Protein AF-A0A920H8Z0-F1 (afdb_monomer_lite)

pLDDT: mean 94.13, std 6.3, range [58.53, 98.5]

Radius of gyration: 16.29 Å; chains: 1; bounding box: 34×40×38 Å

Secondary structure (DSSP, 8-state):
-GGGHHHHTTSS--SSSEEEEEEEEE-EETTEE-GGGBTTBSS--SEEEEEEEEESSS--HHHHHHHHHHIIIIIS---GGG------TT-TTGGGG-

Foldseek 3Di:
DVVCVCLVVVNDPDPDQKDKDWDWDAAPDDPRHCPVVPPVDPPTDRIDTDTDMDGSPDDDLPVRLVVVCCCVCPVVVHDPVPDDDDDDPPPPPNVVPD

Structure (mmCIF, N/CA/C/O backbone):
data_AF-A0A920H8Z0-F1
#
_entry.id   AF-A0A920H8Z0-F1
#
loop_
_atom_site.group_PDB
_atom_site.id
_atom_site.type_symbol
_atom_site.label_atom_id
_atom_site.label_alt_id
_atom_site.label_comp_id
_atom_site.label_asym_id
_atom_site.label_entity_id
_atom_site.label_seq_id
_atom_site.pdbx_PDB_ins_code
_atom_site.Cartn_x
_atom_site.Cartn_y
_atom_site.Cartn_z
_atom_site.occupancy
_atom_site.B_iso_or_equiv
_atom_site.auth_seq_id
_atom_site.auth_comp_id
_atom_site.auth_asym_id
_atom_site.auth_atom_id
_atom_site.pdbx_PDB_model_num
ATOM 1 N N . MET A 1 1 ? -0.791 10.015 -1.423 1.00 94.81 1 MET A N 1
ATOM 2 C CA . MET A 1 1 ? -1.491 10.779 -0.362 1.00 94.81 1 MET A CA 1
ATOM 3 C C . MET A 1 1 ? -1.560 12.294 -0.591 1.00 94.81 1 MET A C 1
ATOM 5 O O . MET A 1 1 ? -2.180 12.961 0.222 1.00 94.81 1 MET A O 1
ATOM 9 N N . VAL A 1 2 ? -0.982 12.857 -1.667 1.00 96.12 2 VAL A N 1
ATOM 10 C CA . VAL A 1 2 ? -0.825 14.322 -1.837 1.00 96.12 2 VAL A CA 1
ATOM 11 C C . VAL A 1 2 ? -2.139 15.099 -1.683 1.00 96.12 2 VAL A C 1
ATOM 13 O O . VAL A 1 2 ? -2.175 16.067 -0.931 1.00 96.12 2 VAL A O 1
ATOM 16 N N . GLN A 1 3 ? -3.222 14.635 -2.311 1.00 95.94 3 GLN A N 1
ATOM 17 C CA . GLN A 1 3 ? -4.544 15.268 -2.216 1.00 95.94 3 GLN A CA 1
ATOM 18 C C . GLN A 1 3 ? -5.156 15.254 -0.803 1.00 95.94 3 GLN A C 1
ATOM 20 O O . GLN A 1 3 ? -6.057 16.026 -0.520 1.00 95.94 3 GLN A O 1
ATOM 25 N N . PHE A 1 4 ? -4.661 14.397 0.094 1.00 96.94 4 PHE A N 1
ATOM 26 C CA . PHE A 1 4 ? -5.145 14.261 1.472 1.00 96.94 4 PHE A CA 1
ATOM 27 C C . PHE A 1 4 ? -4.239 14.958 2.493 1.00 96.94 4 PHE A C 1
ATOM 29 O O . PHE A 1 4 ? -4.438 14.814 3.697 1.00 96.94 4 PHE A O 1
ATOM 36 N N . LYS A 1 5 ? -3.218 15.700 2.041 1.00 96.50 5 LYS A N 1
ATOM 37 C CA . LYS A 1 5 ? -2.226 16.326 2.925 1.00 96.50 5 LYS A CA 1
ATOM 38 C C . LYS A 1 5 ? -2.875 17.231 3.974 1.00 96.50 5 LYS A C 1
ATOM 40 O O . LYS A 1 5 ? -2.515 17.125 5.141 1.00 96.50 5 LYS A O 1
ATOM 45 N N . ASN A 1 6 ? -3.817 18.084 3.567 1.00 96.94 6 ASN A N 1
ATOM 46 C CA . ASN A 1 6 ? -4.482 19.029 4.469 1.00 96.94 6 ASN A CA 1
ATOM 47 C C . ASN A 1 6 ? -5.313 18.319 5.541 1.00 96.94 6 ASN A C 1
ATOM 49 O O . ASN A 1 6 ? -5.336 18.768 6.682 1.00 96.94 6 ASN A O 1
ATOM 53 N N . ILE A 1 7 ? -5.904 17.172 5.203 1.00 96.31 7 ILE A N 1
ATOM 54 C CA . ILE A 1 7 ? -6.633 16.333 6.155 1.00 96.31 7 ILE A CA 1
ATOM 55 C C . ILE A 1 7 ? -5.669 15.740 7.190 1.00 96.31 7 ILE A C 1
ATOM 57 O O . ILE A 1 7 ? -5.911 15.831 8.389 1.00 96.31 7 ILE A O 1
ATOM 61 N N . PHE A 1 8 ? -4.532 15.191 6.751 1.00 94.25 8 PHE A N 1
ATOM 62 C CA . PHE A 1 8 ? -3.554 14.582 7.662 1.00 94.25 8 PHE A CA 1
ATOM 63 C C . PHE A 1 8 ? -2.915 15.567 8.646 1.00 94.25 8 PHE A C 1
ATOM 65 O O . PHE A 1 8 ? -2.566 15.168 9.753 1.00 94.25 8 PHE A O 1
ATOM 72 N N . ILE A 1 9 ? -2.748 16.833 8.256 1.00 96.06 9 ILE A N 1
ATOM 73 C CA . ILE A 1 9 ? -2.198 17.877 9.138 1.00 96.06 9 ILE A CA 1
ATOM 74 C C . ILE A 1 9 ? -3.279 18.624 9.936 1.00 96.06 9 ILE A C 1
ATOM 76 O O . ILE A 1 9 ? -2.942 19.536 10.682 1.00 96.06 9 ILE A O 1
ATOM 80 N N . GLY A 1 10 ? -4.556 18.249 9.789 1.00 93.94 10 GLY A N 1
ATOM 81 C CA . GLY A 1 10 ? -5.676 18.829 10.538 1.00 93.94 10 GLY A CA 1
ATOM 82 C C . GLY A 1 10 ? -6.197 20.170 10.011 1.00 93.94 10 GLY A C 1
ATOM 83 O O . GLY A 1 10 ? -6.986 20.819 10.691 1.00 93.94 10 GLY A O 1
ATOM 84 N N . ASN A 1 11 ? -5.789 20.590 8.811 1.00 96.62 11 ASN A N 1
ATOM 85 C CA . ASN A 1 11 ? -6.259 21.832 8.186 1.00 96.62 11 ASN A CA 1
ATOM 86 C C . ASN A 1 11 ? -7.626 21.676 7.501 1.00 96.62 11 ASN A C 1
ATOM 88 O O . ASN A 1 11 ? -8.299 22.669 7.241 1.00 96.62 11 ASN A O 1
ATOM 92 N N . GLU A 1 12 ? -8.026 20.444 7.185 1.00 95.69 12 GLU A N 1
ATOM 93 C CA . GLU A 1 12 ? -9.317 20.112 6.583 1.00 95.69 12 GLU A CA 1
ATOM 94 C C . GLU A 1 12 ? -9.939 18.913 7.301 1.00 95.69 12 GLU A C 1
ATOM 96 O O . GLU A 1 12 ? -9.241 17.984 7.709 1.00 95.69 12 GLU A O 1
ATOM 101 N N . ASN A 1 13 ? -11.267 18.913 7.428 1.00 93.69 13 ASN A N 1
ATOM 102 C CA . ASN A 1 13 ? -11.989 17.785 8.005 1.00 93.69 13 ASN A CA 1
ATOM 103 C C . ASN A 1 13 ? -12.210 16.694 6.955 1.00 93.69 13 ASN A C 1
ATOM 105 O O . ASN A 1 13 ? -12.605 16.969 5.821 1.00 93.69 13 ASN A O 1
ATOM 109 N N . ALA A 1 14 ? -11.998 15.440 7.348 1.00 91.44 14 ALA A N 1
ATOM 110 C CA . ALA A 1 14 ? -12.299 14.304 6.494 1.00 91.44 14 ALA A CA 1
ATOM 111 C C . ALA A 1 14 ? -13.817 14.075 6.421 1.00 91.44 14 ALA A C 1
ATOM 113 O O . ALA A 1 14 ? -14.472 13.907 7.448 1.00 91.44 14 ALA A O 1
ATOM 114 N N . ASN A 1 15 ? -14.367 13.980 5.209 1.00 91.94 15 ASN A N 1
ATOM 115 C CA . ASN A 1 15 ? -15.767 13.574 5.015 1.00 91.94 15 ASN A CA 1
ATOM 116 C C . ASN A 1 15 ? -15.993 12.087 5.340 1.00 91.94 15 ASN A C 1
ATOM 118 O O . ASN A 1 15 ? -17.100 11.678 5.679 1.00 91.94 15 ASN A O 1
ATOM 122 N N . PHE A 1 16 ? -14.938 11.277 5.240 1.00 94.06 16 PHE A N 1
ATOM 123 C CA . PHE A 1 16 ? -14.957 9.843 5.506 1.00 94.06 16 PHE A CA 1
ATOM 124 C C . PHE A 1 16 ? -13.757 9.468 6.363 1.00 94.06 16 PHE A C 1
ATOM 126 O O . PHE A 1 16 ? -12.670 9.996 6.156 1.00 94.06 16 PHE A O 1
ATOM 133 N N . LYS A 1 17 ? -13.933 8.518 7.287 1.00 94.75 17 LYS A N 1
ATOM 134 C CA . LYS A 1 17 ? -12.830 8.034 8.132 1.00 94.75 17 LYS A CA 1
ATOM 135 C C . LYS A 1 17 ? -11.821 7.186 7.363 1.00 94.75 17 LYS A C 1
ATOM 137 O O . LYS A 1 17 ? -10.650 7.200 7.709 1.00 94.75 17 LYS A O 1
ATOM 142 N N . ASN A 1 18 ? -12.266 6.463 6.336 1.00 97.25 18 ASN A N 1
ATOM 143 C CA . ASN A 1 18 ? -11.433 5.553 5.553 1.00 97.25 18 ASN A CA 1
ATOM 144 C C . ASN A 1 18 ? -11.692 5.774 4.062 1.00 97.25 18 ASN A C 1
ATOM 146 O O . ASN A 1 18 ? -12.848 5.890 3.655 1.00 97.25 18 ASN A O 1
ATOM 150 N N . VAL A 1 19 ? -10.634 5.817 3.254 1.00 97.44 19 VAL A N 1
ATOM 151 C CA . VAL A 1 19 ? -10.721 6.053 1.804 1.00 97.44 19 VAL A CA 1
ATOM 152 C C . VAL A 1 19 ? -9.733 5.158 1.065 1.00 97.44 19 VAL A C 1
ATOM 154 O O . VAL A 1 19 ? -8.624 4.928 1.540 1.00 97.44 19 VAL A O 1
ATOM 157 N N . VAL A 1 20 ? -10.112 4.693 -0.124 1.00 97.94 20 VAL A N 1
ATOM 158 C CA . VAL A 1 20 ? -9.228 3.987 -1.062 1.00 97.94 20 VAL A CA 1
ATOM 159 C C . VAL A 1 20 ? -9.134 4.756 -2.375 1.00 97.94 20 VAL A C 1
ATOM 161 O O . VAL A 1 20 ? -10.114 5.364 -2.804 1.00 97.94 20 VAL A O 1
ATOM 164 N N . THR A 1 21 ? -7.968 4.751 -3.023 1.00 98.19 21 THR A N 1
ATOM 165 C CA . THR A 1 21 ? -7.785 5.404 -4.331 1.00 98.19 21 THR A CA 1
ATOM 166 C C . THR A 1 21 ? -6.835 4.638 -5.241 1.00 98.19 21 THR A C 1
ATOM 168 O O . THR A 1 21 ? -5.884 4.026 -4.759 1.00 98.19 21 THR A O 1
ATOM 171 N N . CYS A 1 22 ? -7.011 4.812 -6.552 1.00 98.19 22 CYS A N 1
ATOM 172 C CA . CYS A 1 22 ? -5.974 4.587 -7.557 1.00 98.19 22 CYS A CA 1
ATOM 173 C C . CYS A 1 22 ? -5.458 5.951 -8.037 1.00 98.19 22 CYS A C 1
ATOM 175 O O . CYS A 1 22 ? -6.137 6.654 -8.785 1.00 98.19 22 CYS A O 1
ATOM 177 N N . GLN A 1 23 ? -4.301 6.385 -7.535 1.00 98.38 23 GLN A N 1
ATOM 178 C CA . GLN A 1 23 ? -3.773 7.718 -7.816 1.00 98.38 23 GLN A CA 1
ATOM 179 C C . GLN A 1 23 ? -2.765 7.677 -8.963 1.00 98.38 23 GLN A C 1
ATOM 181 O O . GLN A 1 23 ? -1.702 7.071 -8.840 1.00 98.38 23 GLN A O 1
ATOM 186 N N . LYS A 1 24 ? -3.026 8.445 -10.022 1.00 98.00 24 LYS A N 1
ATOM 187 C CA . LYS A 1 24 ? -2.027 8.754 -11.055 1.00 98.00 24 LYS A CA 1
ATOM 188 C C . LYS A 1 24 ? -0.863 9.541 -10.444 1.00 98.00 24 LYS A C 1
ATOM 190 O O . LYS A 1 24 ? -1.087 10.600 -9.852 1.00 98.00 24 LYS A O 1
ATOM 195 N N . CYS A 1 25 ? 0.355 9.027 -10.579 1.00 97.12 25 CYS A N 1
ATOM 196 C CA . CYS A 1 25 ? 1.578 9.563 -9.988 1.00 97.12 25 CYS A CA 1
ATOM 197 C C . CYS A 1 25 ?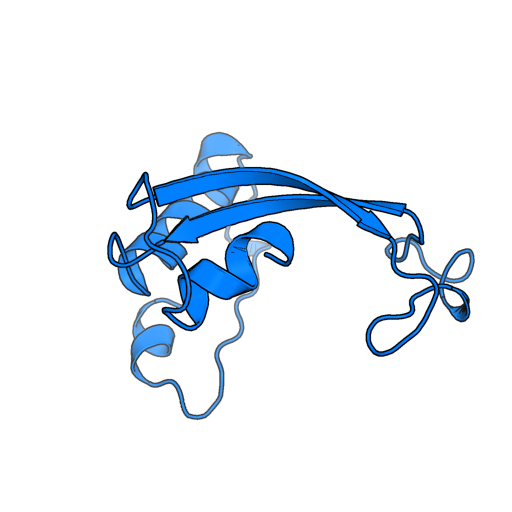 2.610 9.892 -11.069 1.00 97.12 25 CYS A C 1
ATOM 199 O O . CYS A 1 25 ? 2.768 9.144 -12.030 1.00 97.12 25 CYS A O 1
ATOM 201 N N . LEU A 1 26 ? 3.340 10.993 -10.871 1.00 96.19 26 LEU A N 1
ATOM 202 C CA . LEU A 1 26 ? 4.473 11.385 -11.706 1.00 96.19 26 LEU A CA 1
ATOM 203 C C . LEU A 1 26 ? 5.710 11.612 -10.823 1.00 96.19 26 LEU A C 1
ATOM 205 O O . LEU A 1 26 ? 5.652 12.396 -9.875 1.00 96.19 26 LEU A O 1
ATOM 209 N N . ARG A 1 27 ? 6.820 10.936 -11.133 1.00 95.62 27 ARG A N 1
ATOM 210 C CA . ARG A 1 27 ? 8.125 11.060 -10.460 1.00 95.62 27 ARG A CA 1
ATOM 211 C C . ARG A 1 27 ? 9.227 11.382 -11.463 1.00 95.62 27 ARG A C 1
ATOM 213 O O . ARG A 1 27 ? 10.004 10.521 -11.865 1.00 95.62 27 ARG A O 1
ATOM 220 N N . ALA A 1 28 ? 9.279 12.644 -11.866 1.00 93.12 28 ALA A N 1
ATOM 221 C CA . ALA A 1 28 ? 10.235 13.147 -12.854 1.00 93.12 28 ALA A CA 1
ATOM 222 C C . ALA A 1 28 ? 10.957 14.430 -12.393 1.00 93.12 28 ALA A C 1
ATOM 224 O O . ALA A 1 28 ? 11.483 15.173 -13.215 1.00 93.12 28 ALA A O 1
ATOM 225 N N . GLY A 1 29 ? 10.945 14.733 -11.088 1.00 88.88 29 GLY A N 1
ATOM 226 C CA . GLY A 1 29 ? 11.596 15.926 -10.543 1.00 88.88 29 GLY A CA 1
ATOM 227 C C . GLY A 1 29 ? 11.323 16.159 -9.054 1.00 88.88 29 GLY A C 1
ATOM 228 O O . GLY A 1 29 ? 10.416 15.572 -8.463 1.00 88.88 29 GLY A O 1
ATOM 229 N N . GLY A 1 30 ? 12.113 17.038 -8.435 1.00 91.12 30 GLY A N 1
ATOM 230 C CA . GLY A 1 30 ? 12.003 17.369 -7.010 1.00 91.12 30 GLY A CA 1
ATOM 231 C C . GLY A 1 30 ? 12.502 16.251 -6.085 1.00 91.12 30 GLY A C 1
ATOM 232 O O . GLY A 1 30 ? 13.418 15.511 -6.426 1.00 91.12 30 GLY A O 1
ATOM 233 N N . LYS A 1 31 ? 11.897 16.130 -4.893 1.00 86.50 31 LYS A N 1
ATOM 234 C CA . LYS A 1 31 ? 12.308 15.164 -3.850 1.00 86.50 31 LYS A CA 1
ATOM 235 C C . LYS A 1 31 ? 12.165 13.695 -4.277 1.00 86.50 31 LYS A C 1
ATOM 237 O O . LYS A 1 31 ? 12.880 12.841 -3.762 1.00 86.50 31 LYS A O 1
ATOM 242 N N . HIS A 1 32 ? 11.226 13.393 -5.171 1.00 85.38 32 HIS A N 1
ATOM 243 C CA . HIS A 1 32 ? 10.989 12.045 -5.683 1.00 85.38 32 HIS A CA 1
ATOM 244 C C . HIS A 1 32 ? 11.160 12.057 -7.200 1.00 85.38 32 HIS A C 1
ATOM 246 O O . HIS A 1 32 ? 10.250 12.450 -7.930 1.00 85.38 32 HIS A O 1
ATOM 252 N N . ASN A 1 33 ? 12.338 11.644 -7.659 1.00 89.12 33 ASN A N 1
ATOM 253 C CA . ASN A 1 33 ? 12.712 11.677 -9.063 1.00 89.12 33 ASN A CA 1
ATOM 254 C C . ASN A 1 33 ? 13.280 10.323 -9.489 1.00 89.12 33 ASN A C 1
ATOM 256 O O . ASN A 1 33 ? 14.335 9.926 -9.005 1.00 89.12 33 ASN A O 1
ATOM 260 N N . ASP A 1 34 ? 12.579 9.649 -10.397 1.00 92.94 34 ASP A N 1
ATOM 261 C CA . ASP A 1 34 ? 12.992 8.358 -10.947 1.00 92.94 34 ASP A CA 1
ATOM 262 C C . ASP A 1 34 ? 13.482 8.480 -12.402 1.00 92.94 34 ASP A C 1
ATOM 264 O O . ASP A 1 34 ? 13.810 7.470 -13.018 1.00 92.94 34 ASP A O 1
ATOM 268 N N . LEU A 1 35 ? 13.562 9.700 -12.956 1.00 91.25 35 LEU A N 1
ATOM 269 C CA . LEU A 1 35 ? 13.816 9.955 -14.379 1.00 91.25 35 LEU A CA 1
ATOM 270 C C . LEU A 1 35 ? 15.094 9.282 -14.901 1.00 91.25 35 LEU A C 1
ATOM 272 O O . LEU A 1 35 ? 15.062 8.662 -15.958 1.00 91.25 35 LEU A O 1
ATOM 276 N N . GLU A 1 36 ? 16.190 9.360 -14.147 1.00 91.50 36 GLU A N 1
ATOM 277 C CA . GLU A 1 36 ? 17.481 8.780 -14.543 1.00 91.50 36 GLU A CA 1
ATOM 278 C C . GLU A 1 36 ? 17.523 7.248 -14.411 1.00 91.50 36 GLU A C 1
ATOM 280 O O . GLU A 1 36 ? 18.388 6.605 -14.995 1.00 91.50 36 GLU A O 1
ATOM 285 N N . ASN A 1 37 ? 16.576 6.640 -13.686 1.00 91.69 37 ASN A N 1
ATOM 286 C CA . ASN A 1 37 ? 16.508 5.188 -13.484 1.00 91.69 37 ASN A CA 1
ATOM 287 C C . ASN A 1 37 ? 15.658 4.472 -14.545 1.00 91.69 37 ASN A C 1
ATOM 289 O O . ASN A 1 37 ? 15.731 3.242 -14.682 1.00 91.69 37 ASN A O 1
ATOM 293 N N . VAL A 1 38 ? 14.815 5.216 -15.269 1.00 90.56 38 VAL A N 1
ATOM 294 C CA . VAL A 1 38 ? 13.918 4.655 -16.285 1.00 90.56 38 VAL A CA 1
ATOM 295 C C . VAL A 1 38 ? 14.730 4.156 -17.477 1.00 90.56 38 VAL A C 1
ATOM 297 O O . VAL A 1 38 ? 15.603 4.846 -17.988 1.00 90.56 38 VAL A O 1
ATOM 300 N N . GLY A 1 39 ? 14.446 2.927 -17.914 1.00 91.62 39 GLY A N 1
ATOM 301 C CA . GLY A 1 39 ? 15.182 2.257 -18.991 1.00 91.62 39 GLY A CA 1
ATOM 302 C C . GLY A 1 39 ? 16.430 1.497 -18.527 1.00 91.62 39 GLY A C 1
ATOM 303 O O . GLY A 1 39 ? 16.866 0.589 -19.226 1.00 91.62 39 GLY A O 1
ATOM 304 N N . TYR A 1 40 ? 16.948 1.781 -17.327 1.00 95.19 40 TYR A N 1
ATOM 305 C CA . TYR A 1 40 ? 18.090 1.062 -16.740 1.00 95.19 40 TYR A CA 1
ATOM 306 C C . TYR A 1 40 ? 17.679 -0.071 -15.800 1.00 95.19 40 TYR A C 1
ATOM 308 O O . TYR A 1 40 ? 18.475 -0.945 -15.464 1.00 95.19 40 TYR A O 1
ATOM 316 N N . THR A 1 41 ? 16.428 -0.066 -15.350 1.00 96.06 41 THR A N 1
ATOM 317 C CA . THR A 1 41 ? 15.898 -1.069 -14.426 1.00 96.06 41 THR A CA 1
ATOM 318 C C . THR A 1 41 ? 14.477 -1.458 -14.818 1.00 96.06 41 THR A C 1
ATOM 320 O O . THR A 1 41 ? 13.764 -0.684 -15.454 1.00 96.06 41 THR A O 1
ATOM 323 N N . SER A 1 42 ? 14.033 -2.634 -14.376 1.00 95.06 42 SER A N 1
ATOM 324 C CA . SER A 1 42 ? 12.692 -3.160 -14.662 1.00 95.06 42 SER A CA 1
ATOM 325 C C . SER A 1 42 ? 11.579 -2.620 -13.755 1.00 95.06 42 SER A C 1
ATOM 327 O O . SER A 1 42 ? 10.432 -3.027 -13.909 1.00 95.06 42 SER A O 1
ATOM 329 N N . ARG A 1 43 ? 11.899 -1.752 -12.785 1.00 94.81 43 ARG A N 1
ATOM 330 C CA . ARG A 1 43 ? 10.977 -1.367 -11.698 1.00 94.81 43 ARG A CA 1
ATOM 331 C C . ARG A 1 43 ? 10.727 0.134 -11.548 1.00 94.81 43 ARG A C 1
ATOM 333 O O . ARG A 1 43 ? 9.933 0.520 -10.698 1.00 94.81 43 ARG A O 1
ATOM 340 N N . HIS A 1 44 ? 11.416 0.976 -12.317 1.00 96.75 44 HIS A N 1
ATOM 341 C CA . HIS A 1 44 ? 11.266 2.430 -12.230 1.00 96.75 44 HIS A CA 1
ATOM 342 C C . HIS A 1 44 ? 10.487 2.964 -13.437 1.00 96.75 44 HIS A C 1
ATOM 344 O O . HIS A 1 44 ? 10.809 2.659 -14.586 1.00 96.75 44 HIS A O 1
ATOM 350 N N . HIS A 1 45 ? 9.483 3.797 -13.159 1.00 95.88 45 HIS A N 1
ATOM 351 C CA . HIS A 1 45 ? 8.650 4.482 -14.146 1.00 95.88 45 HIS A CA 1
ATOM 352 C C . HIS A 1 45 ? 8.558 5.970 -13.791 1.00 95.88 45 HIS A C 1
ATOM 354 O O . HIS A 1 45 ? 8.540 6.321 -12.612 1.00 95.88 45 HIS A O 1
ATOM 360 N N . THR A 1 46 ? 8.431 6.847 -14.790 1.00 96.31 46 THR A N 1
ATOM 361 C CA . THR A 1 46 ? 8.115 8.264 -14.545 1.00 96.31 46 THR A CA 1
ATOM 362 C C . THR A 1 46 ? 6.643 8.439 -14.194 1.00 96.31 46 THR A C 1
ATOM 364 O O . THR A 1 46 ? 6.329 9.096 -13.205 1.00 96.31 46 THR A O 1
ATOM 367 N N . PHE A 1 47 ? 5.743 7.835 -14.972 1.00 97.19 47 PHE A N 1
ATOM 368 C CA . PHE A 1 47 ? 4.303 7.812 -14.728 1.00 97.19 47 PHE A CA 1
ATOM 369 C C . PHE A 1 47 ? 3.853 6.414 -14.300 1.00 97.19 47 PHE A C 1
ATOM 371 O O . PHE A 1 47 ? 4.203 5.429 -14.946 1.00 97.19 47 PHE A O 1
ATOM 378 N N . PHE A 1 48 ? 3.076 6.331 -13.223 1.00 97.94 48 PHE A N 1
ATOM 379 C CA . PHE A 1 48 ? 2.525 5.075 -12.711 1.00 97.94 48 PHE A CA 1
ATOM 380 C C . PHE A 1 48 ? 1.281 5.331 -11.857 1.00 97.94 48 PHE A C 1
ATOM 382 O O . PHE A 1 48 ? 0.983 6.469 -11.487 1.00 97.94 48 PHE A O 1
ATOM 389 N N . GLU A 1 49 ? 0.566 4.268 -11.508 1.00 98.31 49 GLU A N 1
ATOM 390 C CA . GLU A 1 49 ? -0.574 4.329 -10.598 1.00 98.31 49 GLU A CA 1
ATOM 391 C C . GLU A 1 49 ? -0.196 3.816 -9.207 1.00 98.31 49 GLU A C 1
ATOM 393 O O . GLU A 1 49 ? 0.467 2.792 -9.052 1.00 98.31 49 GLU A O 1
ATOM 398 N N . MET A 1 50 ? -0.613 4.549 -8.177 1.00 98.50 50 MET A N 1
ATOM 399 C CA . MET A 1 50 ? -0.415 4.187 -6.779 1.00 98.50 50 MET A CA 1
ATOM 400 C C . MET A 1 50 ? -1.760 3.832 -6.157 1.00 98.50 50 MET A C 1
ATOM 402 O O . MET A 1 50 ? -2.593 4.708 -5.908 1.00 98.50 50 MET A O 1
ATOM 406 N N . LEU A 1 51 ? -1.945 2.545 -5.884 1.00 98.50 51 LEU A N 1
ATOM 407 C CA . LEU A 1 51 ? -3.047 2.048 -5.069 1.00 98.50 51 LEU A CA 1
ATOM 408 C C . LEU A 1 51 ? -2.764 2.357 -3.596 1.00 98.50 51 LEU A C 1
ATOM 410 O O . LEU A 1 51 ? -1.637 2.185 -3.130 1.00 98.50 51 LEU A O 1
ATOM 414 N N . GLY A 1 52 ? -3.767 2.822 -2.855 1.00 98.12 52 GLY A N 1
ATOM 415 C CA . GLY A 1 52 ? -3.605 3.086 -1.427 1.00 98.12 52 GLY A CA 1
ATOM 416 C C . GLY A 1 52 ? -4.919 3.150 -0.662 1.00 98.12 52 GLY A C 1
ATOM 417 O O . GLY A 1 52 ? -5.919 3.649 -1.180 1.00 98.12 52 GLY A O 1
ATOM 418 N N . ASN A 1 53 ? -4.881 2.671 0.582 1.00 98.00 53 ASN A N 1
ATOM 419 C CA . ASN A 1 53 ? -5.910 2.839 1.602 1.00 98.00 53 ASN A CA 1
ATOM 420 C C . ASN A 1 53 ? -5.428 3.827 2.678 1.00 98.00 53 ASN A C 1
ATOM 422 O O . ASN A 1 53 ? -4.303 3.737 3.168 1.00 98.00 53 ASN A O 1
ATOM 426 N N . PHE A 1 54 ? -6.282 4.776 3.047 1.00 98.00 54 PHE A N 1
ATOM 427 C CA . PHE A 1 54 ? -5.975 5.875 3.959 1.00 98.00 54 PHE A CA 1
ATOM 428 C C . PHE A 1 54 ? -6.984 5.900 5.107 1.00 98.00 54 PHE A C 1
ATOM 430 O O . PHE A 1 54 ? -8.188 5.787 4.873 1.00 98.00 54 PHE A O 1
ATOM 437 N N . SER A 1 55 ? -6.480 6.083 6.328 1.00 97.38 55 SER A N 1
ATOM 438 C CA . SER A 1 55 ? -7.268 6.239 7.554 1.00 97.38 55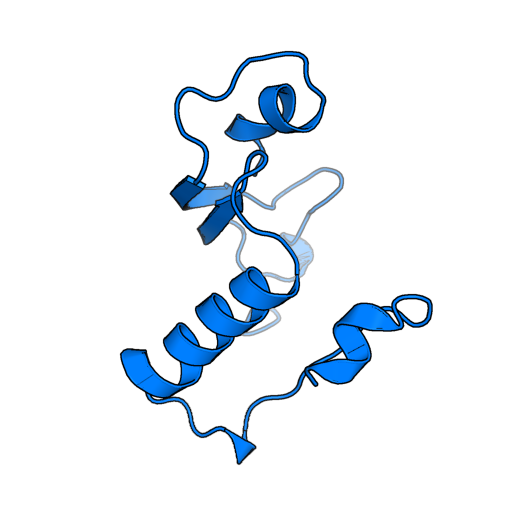 SER A CA 1
ATOM 439 C C . SER A 1 55 ? -7.092 7.650 8.107 1.00 97.38 55 SER A C 1
ATOM 441 O O . SER A 1 55 ? -5.968 8.115 8.302 1.00 97.38 55 SER A O 1
ATOM 443 N N . PHE A 1 56 ? -8.209 8.310 8.389 1.00 96.12 56 PHE A N 1
ATOM 444 C C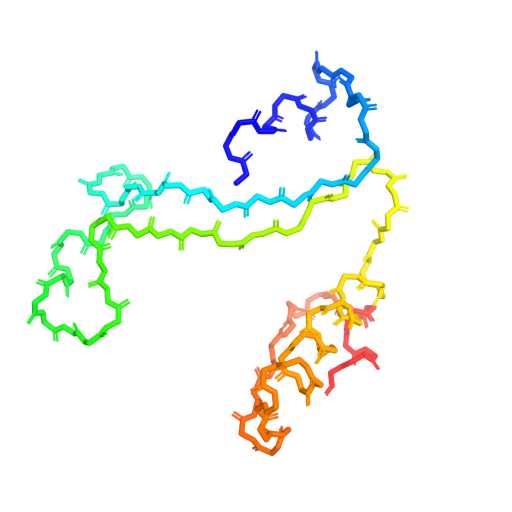A . PHE A 1 56 ? -8.316 9.627 9.008 1.00 96.12 56 PHE A CA 1
ATOM 445 C C . PHE A 1 56 ? -8.991 9.472 10.379 1.00 96.12 56 PHE A C 1
ATOM 447 O O . PHE A 1 56 ? -10.132 9.882 10.586 1.00 96.12 56 PHE A O 1
ATOM 454 N N . GLY A 1 57 ? -8.310 8.782 11.300 1.00 93.19 57 GLY A N 1
ATOM 455 C CA . GLY A 1 57 ? -8.873 8.419 12.608 1.00 93.19 57 GLY A CA 1
ATOM 456 C C . GLY A 1 57 ? -9.865 7.248 12.556 1.00 93.19 57 GLY A C 1
ATOM 457 O O . GLY A 1 57 ? -10.765 7.164 13.391 1.00 93.19 57 GLY A O 1
ATOM 458 N N . GLY A 1 58 ? -9.742 6.381 11.546 1.00 95.00 58 GLY A N 1
ATOM 459 C CA . GLY A 1 58 ? -10.483 5.126 11.439 1.00 95.00 58 GLY A CA 1
ATOM 460 C C . GLY A 1 58 ? -9.724 3.969 12.086 1.00 95.00 58 GLY A C 1
ATOM 461 O O . GLY A 1 58 ? -9.972 3.641 13.239 1.00 95.00 58 GLY A O 1
ATOM 462 N N . TYR A 1 59 ? -8.807 3.364 11.333 1.00 96.38 59 TYR A N 1
ATOM 463 C CA . TYR A 1 59 ? -7.924 2.284 11.789 1.00 96.38 59 TYR A CA 1
ATOM 464 C C . TYR A 1 59 ? -6.467 2.737 11.972 1.00 96.38 59 TYR A C 1
ATOM 466 O O . TYR A 1 59 ? -6.100 3.836 11.534 1.00 96.38 59 TYR A O 1
ATOM 474 N N . PHE A 1 60 ? -5.626 1.886 12.573 1.00 95.44 60 PHE A N 1
ATOM 475 C CA . PHE A 1 60 ? -4.199 2.165 12.765 1.00 95.44 60 PHE A CA 1
ATOM 476 C C . PHE A 1 60 ? -3.313 0.993 12.307 1.00 95.44 60 PHE A C 1
ATOM 478 O O . PHE A 1 60 ? -3.569 0.414 11.254 1.00 95.44 60 PHE A O 1
ATOM 485 N N . LYS A 1 61 ? -2.217 0.697 13.019 1.00 94.62 61 LYS A N 1
ATOM 486 C CA . LYS A 1 61 ? -1.185 -0.260 12.582 1.00 94.62 61 LYS A CA 1
ATOM 487 C C . LYS A 1 61 ? -1.737 -1.665 12.329 1.00 94.62 61 LYS A C 1
ATOM 489 O O . LYS A 1 61 ? -1.490 -2.213 11.260 1.00 94.62 61 LYS A O 1
ATOM 494 N N . GLU A 1 62 ? -2.466 -2.228 13.291 1.00 94.38 62 GLU A N 1
ATOM 495 C CA . GLU A 1 62 ? -2.928 -3.621 13.243 1.00 94.38 62 GLU A CA 1
ATOM 496 C C . GLU A 1 62 ? -3.811 -3.878 12.020 1.00 94.38 62 GLU A C 1
ATOM 498 O O . GLU A 1 62 ? -3.507 -4.746 11.198 1.00 94.38 62 GLU A O 1
ATOM 503 N N . GLU A 1 63 ? -4.859 -3.077 11.825 1.00 95.94 63 GLU A N 1
ATOM 504 C CA . GLU A 1 63 ? -5.760 -3.293 10.699 1.00 95.94 63 GLU A CA 1
ATOM 505 C C . GLU A 1 63 ? -5.124 -2.880 9.369 1.00 95.94 63 GLU A C 1
ATOM 507 O O . GLU A 1 63 ? -5.398 -3.514 8.352 1.00 95.94 63 GLU A O 1
ATOM 512 N N . ALA A 1 64 ? -4.233 -1.878 9.349 1.00 96.88 64 ALA A N 1
ATOM 513 C CA . ALA A 1 64 ? -3.488 -1.533 8.138 1.00 96.88 64 ALA A CA 1
ATOM 514 C C . ALA A 1 64 ? -2.644 -2.718 7.641 1.00 96.88 64 ALA A C 1
ATOM 516 O O . ALA A 1 64 ? -2.666 -3.030 6.446 1.00 96.88 64 ALA A O 1
ATOM 517 N N . ILE A 1 65 ? -1.941 -3.394 8.556 1.00 96.88 65 ILE A N 1
ATOM 518 C CA . ILE A 1 65 ? -1.148 -4.589 8.252 1.00 96.88 65 ILE A CA 1
ATOM 519 C C . ILE A 1 65 ? -2.069 -5.726 7.806 1.00 96.88 65 ILE A C 1
ATOM 521 O O . ILE A 1 65 ? -1.812 -6.347 6.774 1.00 96.88 65 ILE A O 1
ATOM 525 N N . LEU A 1 66 ? -3.176 -5.961 8.517 1.00 96.50 66 LEU A N 1
ATOM 526 C CA . LEU A 1 66 ? -4.123 -7.023 8.182 1.00 96.50 66 LEU A CA 1
ATOM 527 C C . LEU A 1 66 ? -4.766 -6.825 6.800 1.00 96.50 66 LEU A C 1
ATOM 529 O O . LEU A 1 66 ? -4.913 -7.793 6.052 1.00 96.50 66 LEU A O 1
ATOM 533 N N . TYR A 1 67 ? -5.127 -5.592 6.433 1.00 97.69 67 TYR A N 1
ATOM 534 C CA . TYR A 1 67 ? -5.668 -5.278 5.108 1.00 97.69 67 TYR A CA 1
ATOM 535 C C . TYR A 1 67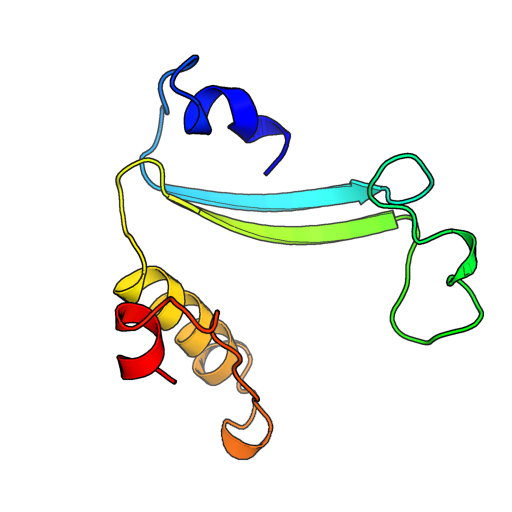 ? -4.651 -5.547 4.003 1.00 97.69 67 TYR A C 1
ATOM 537 O O . TYR A 1 67 ? -4.982 -6.236 3.038 1.00 97.69 67 TYR A O 1
ATOM 545 N N . ALA A 1 68 ? -3.413 -5.067 4.155 1.00 97.88 68 ALA A N 1
ATOM 546 C CA . ALA A 1 68 ? -2.358 -5.318 3.179 1.00 97.88 68 ALA A CA 1
ATOM 547 C C . ALA A 1 68 ? -2.060 -6.821 3.048 1.00 97.88 68 ALA A C 1
ATOM 549 O O . ALA A 1 68 ? -1.997 -7.352 1.939 1.00 97.88 68 ALA A O 1
ATOM 550 N N . TRP A 1 69 ? -1.944 -7.527 4.174 1.00 97.44 69 TRP A N 1
ATOM 551 C CA . TRP A 1 69 ? -1.640 -8.954 4.199 1.00 97.44 69 TRP A CA 1
ATOM 552 C C . TRP A 1 69 ? -2.743 -9.805 3.570 1.00 97.44 69 TRP A C 1
ATOM 554 O O . TRP A 1 69 ? -2.459 -10.684 2.754 1.00 97.44 69 TRP A O 1
ATOM 564 N N . ASN A 1 70 ? -4.009 -9.537 3.903 1.00 97.94 70 ASN A N 1
ATOM 565 C CA . ASN A 1 70 ? -5.139 -10.240 3.301 1.00 97.94 70 ASN A CA 1
ATOM 566 C C . ASN A 1 70 ? -5.235 -9.949 1.802 1.00 97.94 70 ASN A C 1
ATOM 568 O O . ASN A 1 70 ? -5.428 -10.877 1.024 1.00 97.94 70 ASN A O 1
ATOM 572 N N . PHE A 1 71 ? -5.041 -8.698 1.381 1.00 98.38 71 PHE A N 1
ATOM 573 C CA . PHE A 1 71 ? -5.073 -8.359 -0.038 1.00 98.38 71 PHE A CA 1
ATOM 574 C C . PHE A 1 71 ? -3.992 -9.112 -0.827 1.00 98.38 71 PHE A C 1
ATOM 576 O O . PHE A 1 71 ? -4.288 -9.728 -1.845 1.00 98.38 71 PHE A O 1
ATOM 583 N N . LEU A 1 72 ? -2.754 -9.152 -0.326 1.00 98.12 72 LEU A N 1
ATOM 584 C CA . LEU A 1 72 ? -1.661 -9.862 -0.997 1.00 98.12 72 LEU A CA 1
ATOM 585 C C . LEU A 1 72 ? -1.860 -11.386 -1.002 1.00 98.12 72 LEU A C 1
ATOM 587 O O . LEU A 1 72 ? -1.645 -12.028 -2.025 1.00 98.12 72 LEU A O 1
ATOM 591 N N . THR A 1 73 ? -2.260 -11.974 0.128 1.00 98.00 73 THR A N 1
ATOM 592 C CA . THR A 1 73 ? -2.220 -13.438 0.312 1.00 98.00 73 THR A CA 1
ATOM 593 C C . THR A 1 73 ? -3.541 -14.146 0.029 1.00 98.00 73 THR A C 1
ATOM 595 O O . THR A 1 73 ? -3.523 -15.339 -0.262 1.00 98.00 73 THR A O 1
ATOM 598 N N . LYS A 1 74 ? -4.680 -13.447 0.121 1.00 98.06 74 LYS A N 1
ATOM 599 C CA . LYS A 1 74 ? -6.021 -14.013 -0.113 1.00 98.06 74 LYS A CA 1
ATOM 600 C C . LYS A 1 74 ? -6.648 -13.529 -1.414 1.00 98.06 74 LYS A C 1
ATOM 602 O O . LYS A 1 74 ? -7.219 -14.337 -2.127 1.00 98.06 74 LYS A O 1
ATOM 607 N N . GLU A 1 75 ? -6.538 -12.242 -1.735 1.00 98.12 75 GLU A N 1
ATOM 608 C CA . GLU A 1 75 ? -7.145 -11.708 -2.966 1.00 98.12 75 GLU A CA 1
ATOM 609 C C . GLU A 1 75 ? -6.214 -11.903 -4.169 1.00 98.12 75 GLU A C 1
ATOM 611 O O . GLU A 1 75 ? -6.619 -12.423 -5.204 1.00 98.12 75 GLU A O 1
ATOM 616 N N . LEU A 1 76 ? -4.936 -11.538 -4.022 1.00 98.19 76 LEU A N 1
ATOM 617 C CA . LEU A 1 76 ? -3.923 -11.718 -5.068 1.00 98.19 76 LEU A CA 1
ATOM 618 C C . LEU A 1 76 ? -3.241 -13.090 -5.031 1.00 98.19 76 LEU A C 1
ATOM 620 O O . LEU A 1 76 ? -2.478 -13.411 -5.941 1.00 98.19 76 LEU A O 1
ATOM 624 N N . MET A 1 77 ? -3.517 -13.896 -3.999 1.00 98.25 77 MET A N 1
ATOM 625 C CA . MET A 1 77 ? -3.016 -15.268 -3.853 1.00 98.25 77 MET A CA 1
ATOM 626 C C . MET A 1 77 ? -1.486 -15.387 -3.968 1.00 98.25 77 MET A C 1
ATOM 628 O O . MET A 1 77 ? -0.959 -16.384 -4.465 1.00 98.25 77 MET A O 1
ATOM 632 N N . ILE A 1 78 ? -0.754 -14.368 -3.510 1.00 97.94 78 ILE A N 1
ATOM 633 C CA . ILE A 1 78 ? 0.707 -14.399 -3.477 1.00 97.94 78 ILE A CA 1
ATOM 634 C C . ILE A 1 78 ? 1.150 -15.328 -2.349 1.00 97.94 78 ILE A C 1
ATOM 636 O O . ILE A 1 78 ? 0.702 -15.214 -1.205 1.00 97.94 78 ILE A O 1
ATOM 640 N N . ASP A 1 79 ? 2.058 -16.237 -2.687 1.00 97.81 79 ASP A N 1
ATOM 641 C CA . ASP A 1 79 ? 2.668 -17.163 -1.743 1.00 97.81 79 ASP A CA 1
ATOM 642 C C . ASP A 1 79 ? 3.376 -16.412 -0.605 1.00 97.81 79 ASP A C 1
ATOM 644 O O . ASP A 1 79 ? 4.255 -15.575 -0.835 1.00 97.81 79 ASP A O 1
ATOM 648 N N . LYS A 1 80 ? 2.988 -16.738 0.631 1.00 96.75 80 LYS A N 1
ATOM 649 C CA . LYS A 1 80 ? 3.485 -16.105 1.856 1.00 96.75 80 LYS A CA 1
ATOM 650 C C . LYS A 1 80 ? 4.986 -16.286 2.023 1.00 96.75 80 LYS A C 1
ATOM 652 O O . LYS A 1 80 ? 5.639 -15.377 2.521 1.00 96.75 80 LYS A O 1
ATOM 657 N N . GLU A 1 81 ? 5.536 -17.409 1.566 1.00 97.00 81 GLU A N 1
ATOM 658 C CA . GLU A 1 81 ? 6.970 -17.703 1.682 1.00 97.00 81 GLU A CA 1
ATOM 659 C C . GLU A 1 81 ? 7.837 -16.786 0.805 1.00 97.00 81 GLU A C 1
ATOM 661 O O . GLU A 1 81 ? 9.045 -16.676 1.008 1.00 97.00 81 GLU A O 1
ATOM 666 N N . LYS A 1 82 ? 7.227 -16.087 -0.161 1.00 96.69 82 LYS A N 1
ATOM 667 C CA . LYS A 1 82 ? 7.909 -15.136 -1.052 1.00 96.69 82 LYS A CA 1
ATOM 668 C C . LYS A 1 82 ? 7.815 -13.689 -0.572 1.00 96.69 82 LYS A C 1
ATOM 670 O O . LYS A 1 82 ? 8.402 -12.805 -1.199 1.00 96.69 82 LYS A O 1
ATOM 675 N N . LEU A 1 83 ? 7.068 -13.428 0.500 1.00 97.31 83 LEU A N 1
ATOM 676 C CA . LEU A 1 83 ? 6.866 -12.090 1.041 1.00 97.31 83 LEU A CA 1
ATOM 677 C C . LEU A 1 83 ? 7.917 -11.782 2.107 1.00 97.31 83 LEU A C 1
ATOM 679 O O . LEU A 1 83 ? 8.145 -12.560 3.026 1.00 97.31 83 LEU A O 1
ATOM 683 N N . TRP A 1 84 ? 8.518 -10.601 1.997 1.00 96.38 84 TRP A N 1
ATOM 684 C CA . TRP A 1 84 ? 9.458 -10.072 2.979 1.00 96.38 84 TRP A CA 1
ATOM 685 C C . TRP A 1 84 ? 8.881 -8.805 3.596 1.00 96.38 84 TRP A C 1
ATOM 687 O O . TRP A 1 84 ? 8.349 -7.949 2.886 1.00 96.38 84 TRP A O 1
ATOM 697 N N . VAL A 1 85 ? 9.010 -8.675 4.915 1.00 95.44 85 VAL A N 1
ATOM 698 C CA . VAL A 1 85 ? 8.521 -7.523 5.678 1.00 95.44 85 VAL A CA 1
ATOM 699 C C . VAL A 1 85 ? 9.705 -6.807 6.316 1.00 95.44 85 VAL A C 1
ATOM 701 O O . VAL A 1 85 ? 10.680 -7.425 6.738 1.00 95.44 85 VAL A O 1
ATOM 704 N N . THR A 1 86 ? 9.630 -5.481 6.383 1.00 95.44 86 THR A N 1
ATOM 705 C CA . THR A 1 86 ? 10.603 -4.655 7.104 1.00 95.44 86 THR A CA 1
ATOM 706 C C . THR A 1 86 ? 9.859 -3.710 8.039 1.00 95.44 86 THR A C 1
ATOM 708 O O . THR A 1 86 ? 8.787 -3.211 7.700 1.00 95.44 86 THR A O 1
ATOM 711 N N . VAL A 1 87 ? 10.421 -3.471 9.225 1.00 94.94 87 VAL A N 1
ATOM 712 C CA . VAL A 1 87 ? 9.879 -2.545 10.231 1.00 94.94 87 VAL A CA 1
ATOM 713 C C . VAL A 1 87 ? 10.947 -1.532 10.624 1.00 94.94 87 VAL A C 1
ATOM 715 O O . VAL A 1 87 ? 12.142 -1.837 10.614 1.00 94.94 87 VAL A O 1
ATOM 718 N N . HIS A 1 88 ? 10.532 -0.311 10.964 1.00 94.19 88 HIS A N 1
ATOM 719 C CA . HIS A 1 88 ? 11.468 0.703 11.442 1.00 94.19 88 HIS A CA 1
ATOM 720 C C . HIS A 1 88 ? 12.095 0.265 12.774 1.00 94.19 88 HIS A C 1
ATOM 722 O O . HIS A 1 88 ? 11.402 -0.261 13.641 1.00 94.19 88 HIS A O 1
ATOM 728 N N . ILE A 1 89 ? 13.393 0.515 12.974 1.00 92.69 89 ILE A N 1
ATOM 729 C CA . ILE A 1 89 ? 14.154 -0.037 14.112 1.00 92.69 89 ILE A CA 1
ATOM 730 C C . ILE A 1 89 ? 13.606 0.369 15.489 1.00 92.69 89 ILE A C 1
ATOM 732 O O . ILE A 1 89 ? 13.733 -0.375 16.460 1.00 92.69 89 ILE A O 1
ATOM 736 N N . THR A 1 90 ? 12.984 1.544 15.578 1.00 94.38 90 THR A N 1
ATOM 737 C CA . THR A 1 90 ? 12.378 2.048 16.818 1.00 94.38 90 THR A CA 1
ATOM 738 C C . THR A 1 90 ? 10.913 1.648 16.995 1.00 94.38 90 THR A C 1
ATOM 740 O O . THR A 1 90 ? 10.358 1.876 18.068 1.00 94.38 90 THR A O 1
ATOM 743 N N . ASP A 1 91 ? 10.273 1.065 15.978 1.00 91.38 91 ASP A N 1
ATOM 744 C CA . ASP A 1 91 ? 8.860 0.697 16.026 1.00 91.38 91 ASP A CA 1
ATOM 745 C C . ASP A 1 91 ? 8.686 -0.724 16.57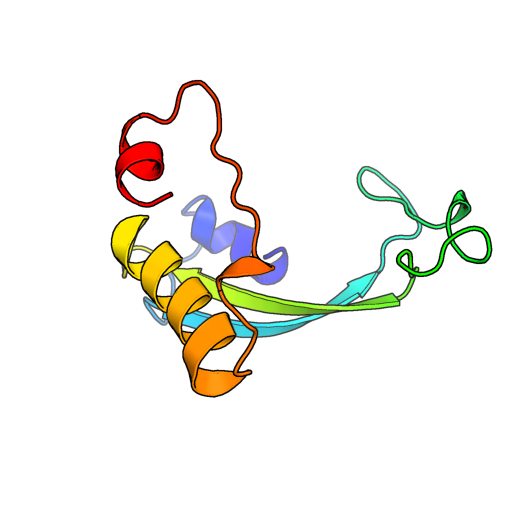8 1.00 91.38 91 ASP A C 1
ATOM 747 O O . ASP A 1 91 ? 8.700 -1.717 15.847 1.00 91.38 91 ASP A O 1
ATOM 751 N N . LYS A 1 92 ? 8.542 -0.810 17.904 1.00 88.25 92 LYS A N 1
ATOM 752 C CA . LYS A 1 92 ? 8.337 -2.081 18.608 1.00 88.25 92 LYS A CA 1
ATOM 753 C C . LYS A 1 92 ? 6.95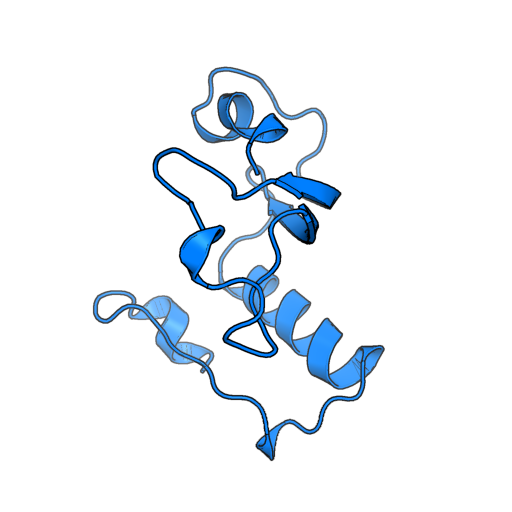1 -2.675 18.363 1.00 88.25 92 LYS A C 1
ATOM 755 O O . LYS A 1 92 ? 6.846 -3.895 18.308 1.00 88.25 92 LYS A O 1
ATOM 760 N N . ASP A 1 93 ? 5.924 -1.843 18.195 1.00 85.00 93 ASP A N 1
ATOM 761 C CA . ASP A 1 93 ? 4.541 -2.316 18.057 1.00 85.00 93 ASP A CA 1
ATOM 762 C C . ASP A 1 93 ? 4.358 -3.082 16.745 1.00 85.00 93 ASP A C 1
ATOM 764 O O . ASP A 1 93 ? 3.773 -4.159 16.723 1.00 85.00 93 ASP A O 1
ATOM 768 N N . SER A 1 94 ? 4.910 -2.552 15.646 1.00 84.75 94 SER A N 1
ATOM 769 C CA . SER A 1 94 ? 4.799 -3.180 14.324 1.00 84.75 94 SER A CA 1
ATOM 770 C C . SER A 1 94 ? 5.568 -4.504 14.240 1.00 84.75 94 SER A C 1
ATOM 772 O O . SER A 1 94 ? 5.190 -5.387 13.477 1.00 84.75 94 SER A O 1
ATOM 774 N N . LYS A 1 95 ? 6.624 -4.673 15.050 1.00 75.81 95 LYS A N 1
ATOM 775 C CA . LYS A 1 95 ? 7.442 -5.896 15.090 1.00 75.81 95 LYS A CA 1
ATOM 776 C C . LYS A 1 95 ? 6.666 -7.124 15.582 1.00 75.81 95 LYS A C 1
ATOM 778 O O . LYS A 1 95 ? 7.095 -8.240 15.332 1.00 75.81 95 LYS A O 1
ATOM 783 N N . ILE A 1 96 ? 5.542 -6.930 16.269 1.00 72.50 96 ILE A N 1
ATOM 784 C CA . ILE A 1 96 ? 4.696 -8.027 16.761 1.00 72.50 96 ILE A CA 1
ATOM 785 C C . ILE A 1 96 ? 3.964 -8.732 15.598 1.00 72.50 96 ILE A C 1
ATOM 787 O O . ILE A 1 96 ? 3.543 -9.875 15.747 1.00 72.50 96 ILE A O 1
ATOM 791 N N . TYR A 1 97 ? 3.845 -8.076 14.436 1.00 66.62 97 TYR A N 1
ATOM 792 C CA . TYR A 1 97 ? 3.051 -8.541 13.292 1.00 66.62 97 TYR A CA 1
ATOM 793 C C . TYR A 1 97 ? 3.871 -9.023 12.082 1.00 66.62 97 TYR A C 1
ATOM 795 O O . TYR A 1 97 ? 3.272 -9.396 11.072 1.00 66.62 97 TYR A O 1
ATOM 803 N N . GLY A 1 98 ? 5.205 -8.955 12.145 1.00 58.53 98 GLY A N 1
ATOM 804 C CA . GLY A 1 98 ? 6.119 -9.400 11.083 1.00 58.53 98 GLY A CA 1
ATOM 805 C C . GLY A 1 98 ? 6.811 -10.698 11.451 1.00 58.53 98 GLY A C 1
ATOM 806 O O . GLY A 1 98 ? 6.995 -11.523 10.533 1.00 58.53 98 GLY A O 1
#

Sequence (98 aa):
MVQFKNIFIGNENANFKNVVTCQKCLRAGGKHNDLENVGYTSRHHTFFEMLGNFSFGGYFKEEAILYAWNFLTKELMIDKEKLWVTVHITDKDSKIYG